Protein AF-A0A7K0MKS8-F1 (afdb_monomer_lite)

Radius of gyration: 18.64 Å; chains: 1; bounding box: 38×32×43 Å

Sequence (70 aa):
MSLSSPDTYIIGPTNQEILLPEPEHSPVYYTLISVDDHLVEPPNMFDGRLPKALQDQAPRLIVNERGHQV

Secondary structure (DSSP, 8-state):
---PPP------STTTTTSPPPPPP----S----S---PPPPTTTTTTTS-GGGGGGS----B-TTS-B-

Structure (mmCIF, N/CA/C/O backbone):
data_AF-A0A7K0MKS8-F1
#
_entry.id   AF-A0A7K0MKS8-F1
#
loop_
_atom_site.group_PDB
_atom_site.id
_atom_site.type_symbol
_atom_site.label_atom_id
_atom_site.label_alt_id
_atom_site.label_comp_id
_atom_site.label_asym_id
_atom_site.label_entity_id
_atom_site.label_seq_id
_atom_site.pdbx_PDB_ins_code
_atom_site.Cartn_x
_atom_site.Cartn_y
_atom_site.Cartn_z
_atom_site.occupancy
_atom_site.B_iso_or_equiv
_atom_site.auth_seq_id
_atom_site.auth_comp_id
_atom_site.auth_asym_id
_atom_site.auth_atom_id
_atom_site.pdbx_PDB_model_num
ATOM 1 N N . MET A 1 1 ? -17.206 22.935 -18.054 1.00 35.28 1 MET A N 1
ATOM 2 C CA . MET A 1 1 ? -17.509 22.109 -16.868 1.00 35.28 1 MET A CA 1
ATOM 3 C C . MET A 1 1 ? -16.179 21.692 -16.277 1.00 35.28 1 MET A C 1
ATOM 5 O O . MET A 1 1 ? -15.497 20.874 -16.874 1.00 35.28 1 MET A O 1
ATOM 9 N N . SER A 1 2 ? -15.758 22.372 -15.210 1.00 37.06 2 SER A N 1
ATOM 10 C CA . SER A 1 2 ? -14.530 22.037 -14.489 1.00 37.06 2 SER A CA 1
ATOM 11 C C . SER A 1 2 ? -14.825 20.791 -13.667 1.00 37.06 2 SER A C 1
ATOM 13 O O . SER A 1 2 ? -15.658 20.846 -12.763 1.00 37.06 2 SER A O 1
ATOM 15 N N . LEU A 1 3 ? -14.228 19.661 -14.033 1.00 40.81 3 LEU A N 1
ATOM 16 C CA . LEU A 1 3 ? -14.166 18.514 -13.143 1.00 40.81 3 LEU A CA 1
ATO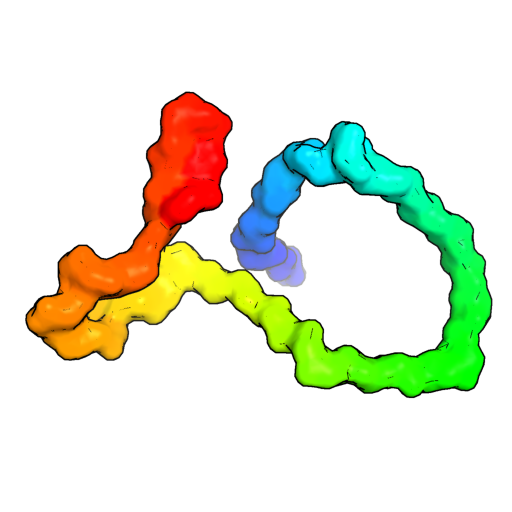M 17 C C . LEU A 1 3 ? -13.188 18.928 -12.045 1.00 40.81 3 LEU A C 1
ATOM 19 O O . LEU A 1 3 ? -11.983 18.969 -12.286 1.00 40.81 3 LEU A O 1
ATOM 23 N N . SER A 1 4 ? -13.700 19.324 -10.877 1.00 45.12 4 SER A N 1
ATOM 24 C CA . SER A 1 4 ? -12.863 19.366 -9.683 1.00 45.12 4 SER A CA 1
ATOM 25 C C . SER A 1 4 ? -12.262 17.975 -9.553 1.00 45.12 4 SER A C 1
ATOM 27 O O . SER A 1 4 ? -13.023 17.003 -9.479 1.00 45.12 4 SER A O 1
ATOM 29 N N . SER A 1 5 ? -10.932 17.868 -9.601 1.00 44.28 5 SER A N 1
ATOM 30 C CA . SER A 1 5 ? -10.266 16.617 -9.252 1.00 44.28 5 SER A CA 1
ATOM 31 C C . SER A 1 5 ? -10.892 16.112 -7.953 1.00 44.28 5 SER A C 1
ATOM 33 O O . SER A 1 5 ? -11.092 16.931 -7.050 1.00 44.28 5 SER A O 1
ATOM 35 N N . PRO A 1 6 ? -11.248 14.817 -7.844 1.00 43.94 6 PRO A N 1
ATOM 36 C CA . PRO A 1 6 ? -11.530 14.263 -6.528 1.00 43.94 6 PRO A CA 1
ATOM 37 C C . PRO A 1 6 ? -10.333 14.608 -5.644 1.00 43.94 6 PRO A C 1
ATOM 39 O O . PRO A 1 6 ? -9.221 14.693 -6.168 1.00 43.94 6 PRO A O 1
ATOM 42 N N . ASP A 1 7 ? -10.565 14.879 -4.362 1.00 47.44 7 ASP A N 1
ATOM 43 C CA . ASP A 1 7 ? -9.519 15.163 -3.381 1.00 47.44 7 ASP A CA 1
ATOM 44 C C . ASP A 1 7 ? -8.517 13.997 -3.357 1.00 47.44 7 ASP A C 1
ATOM 46 O O . ASP A 1 7 ? -8.625 13.060 -2.568 1.00 47.44 7 ASP A O 1
ATOM 50 N N . THR A 1 8 ? -7.568 13.996 -4.291 1.00 43.75 8 THR A N 1
ATOM 51 C CA . THR A 1 8 ? -6.472 13.048 -4.336 1.00 43.75 8 THR A CA 1
ATOM 52 C C . THR A 1 8 ? -5.663 13.381 -3.105 1.00 43.75 8 THR A C 1
ATOM 54 O O . THR A 1 8 ? -5.093 14.470 -3.022 1.00 43.75 8 THR A O 1
ATOM 57 N N . TYR A 1 9 ? -5.696 12.479 -2.126 1.00 52.06 9 TYR A N 1
ATOM 58 C CA . TYR A 1 9 ? -4.950 12.590 -0.885 1.00 52.06 9 TYR A CA 1
ATOM 59 C C . TYR A 1 9 ? -3.520 13.024 -1.206 1.00 52.06 9 TYR A C 1
ATOM 61 O O . TYR A 1 9 ? -2.743 12.267 -1.788 1.00 52.06 9 TYR A O 1
ATOM 69 N N . ILE A 1 10 ? -3.197 14.278 -0.880 1.00 49.78 10 ILE A N 1
ATOM 70 C CA . ILE A 1 10 ? -1.838 14.792 -0.978 1.00 49.78 10 ILE A CA 1
ATOM 71 C C . ILE A 1 10 ? -1.041 14.008 0.058 1.00 49.78 10 ILE A C 1
ATOM 73 O O . ILE A 1 10 ? -1.122 14.282 1.256 1.00 49.78 10 ILE A O 1
ATOM 77 N N . ILE A 1 11 ? -0.313 12.992 -0.403 1.00 52.03 11 ILE A N 1
ATOM 78 C CA . ILE A 1 11 ? 0.744 12.363 0.381 1.00 52.03 11 ILE A CA 1
ATOM 79 C C . ILE A 1 11 ? 1.691 13.514 0.727 1.00 52.03 11 ILE A C 1
ATOM 81 O O . ILE A 1 11 ? 2.173 14.205 -0.170 1.00 52.03 11 ILE A O 1
ATOM 85 N N . GLY A 1 12 ? 1.813 13.812 2.021 1.00 53.25 12 GLY A N 1
ATOM 86 C CA . GLY A 1 12 ? 2.444 15.033 2.518 1.00 53.25 12 GLY A CA 1
ATOM 87 C C . GLY A 1 12 ? 3.890 15.236 2.032 1.00 53.25 12 GLY A C 1
ATOM 88 O O . GLY A 1 12 ? 4.472 14.369 1.384 1.00 53.25 12 GLY A O 1
ATOM 89 N N . PRO A 1 13 ? 4.524 16.370 2.377 1.00 56.25 13 PRO A N 1
ATOM 90 C CA . PR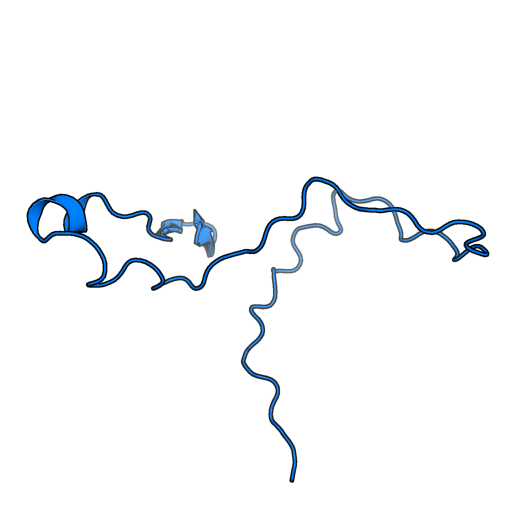O A 1 13 ? 5.850 16.776 1.877 1.00 56.25 13 PR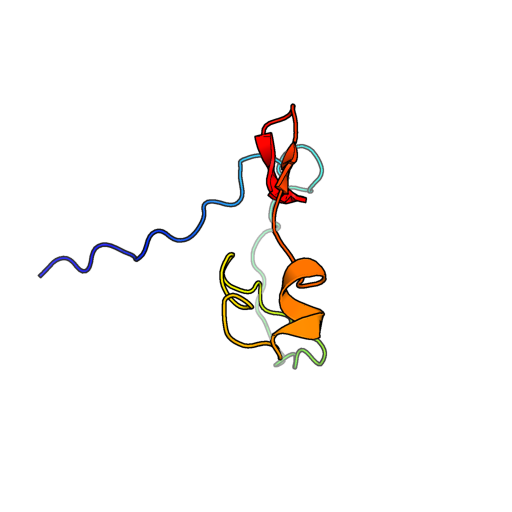O A CA 1
ATOM 91 C C . PRO A 1 13 ? 7.020 15.866 2.318 1.00 56.25 13 PRO A C 1
ATOM 93 O O . PRO A 1 13 ? 8.185 16.197 2.122 1.00 56.25 13 PRO A O 1
ATOM 96 N N . THR A 1 14 ? 6.734 14.725 2.937 1.00 55.56 14 THR A N 1
ATOM 97 C CA . THR A 1 14 ? 7.618 13.982 3.839 1.00 55.56 14 THR A CA 1
ATOM 98 C C . THR A 1 14 ? 8.746 13.202 3.172 1.00 55.56 14 THR A C 1
ATOM 100 O O . THR A 1 14 ? 9.602 12.684 3.881 1.00 55.56 14 THR A O 1
ATOM 103 N N . ASN A 1 15 ? 8.791 13.113 1.841 1.00 56.19 15 ASN A N 1
ATOM 104 C CA . ASN A 1 15 ? 9.738 12.215 1.170 1.00 56.19 15 ASN A CA 1
ATOM 105 C C . ASN A 1 15 ? 10.919 12.949 0.510 1.00 56.19 15 ASN A C 1
ATOM 107 O O . ASN A 1 15 ? 11.899 12.307 0.141 1.00 56.19 15 ASN A O 1
ATOM 111 N N . GLN A 1 16 ? 10.875 14.281 0.389 1.00 58.25 16 GLN A N 1
ATOM 112 C CA . GLN A 1 16 ? 11.936 15.044 -0.288 1.00 58.25 16 GLN A CA 1
ATOM 113 C C . GLN A 1 16 ? 13.268 15.058 0.477 1.00 58.25 16 GLN A C 1
ATOM 115 O O . GLN A 1 16 ? 14.317 15.205 -0.136 1.00 58.25 16 GLN A O 1
ATOM 120 N N . GLU A 1 17 ? 13.246 14.873 1.799 1.00 64.69 17 GLU A N 1
ATOM 121 C CA . GLU A 1 17 ? 14.465 14.841 2.623 1.00 64.69 17 GLU A CA 1
ATOM 122 C C . GLU A 1 17 ? 15.252 13.524 2.498 1.00 64.69 17 GLU A C 1
ATOM 124 O O . GLU A 1 17 ? 16.411 13.457 2.900 1.00 64.69 17 GLU A O 1
ATOM 129 N N . ILE A 1 18 ? 14.628 12.469 1.960 1.00 70.88 18 ILE A N 1
ATOM 130 C CA . ILE A 1 18 ? 15.166 11.097 1.974 1.00 70.88 18 ILE A CA 1
ATOM 131 C C . ILE A 1 18 ? 15.458 10.593 0.554 1.00 70.88 18 ILE A C 1
ATOM 133 O O . ILE A 1 18 ? 16.303 9.719 0.362 1.00 70.88 18 ILE A O 1
ATOM 137 N N . LEU A 1 19 ? 14.761 11.129 -0.450 1.00 80.69 19 LEU A N 1
ATOM 138 C CA . LEU A 1 19 ? 14.902 10.715 -1.841 1.00 80.69 19 LEU A CA 1
ATOM 139 C C . LEU A 1 19 ? 15.964 11.544 -2.574 1.00 80.69 19 LEU A C 1
ATOM 141 O O . LEU A 1 19 ? 16.159 12.728 -2.306 1.00 80.69 19 LEU A O 1
ATOM 145 N N . LEU A 1 20 ? 16.643 10.908 -3.530 1.00 85.12 20 LEU A N 1
ATOM 146 C CA . LEU A 1 20 ? 17.497 11.618 -4.481 1.00 85.12 20 LEU A CA 1
ATOM 147 C C . LEU A 1 20 ? 16.642 12.502 -5.410 1.00 85.12 20 LEU A C 1
ATOM 149 O O . LEU A 1 20 ? 15.457 12.216 -5.596 1.00 85.12 20 LEU A O 1
ATOM 153 N N . PRO A 1 21 ? 17.228 13.549 -6.022 1.00 85.00 21 PRO A N 1
ATOM 154 C CA . PRO A 1 21 ? 16.555 14.314 -7.065 1.00 85.00 21 PRO A CA 1
ATOM 155 C C . PRO A 1 21 ? 16.100 13.421 -8.225 1.00 85.00 21 PRO A C 1
ATOM 157 O O . PRO A 1 21 ? 16.777 12.445 -8.557 1.00 85.00 21 PRO A O 1
ATOM 160 N N . GLU A 1 22 ? 14.988 13.796 -8.860 1.00 83.50 22 GLU A N 1
ATOM 161 C CA . GLU A 1 22 ? 14.499 13.124 -10.067 1.00 83.50 22 GLU A CA 1
ATOM 162 C C . GLU A 1 22 ? 15.589 13.150 -11.159 1.00 83.50 22 GLU A C 1
ATOM 164 O O . GLU A 1 22 ? 16.150 14.219 -11.429 1.00 83.50 22 GLU A O 1
ATOM 169 N N . PRO A 1 23 ? 15.940 12.005 -11.769 1.00 88.00 23 PRO A N 1
ATOM 170 C CA . PRO A 1 23 ? 16.936 11.969 -12.831 1.00 88.00 23 PRO A CA 1
ATOM 171 C C . PRO A 1 23 ? 16.407 12.569 -14.144 1.00 88.00 23 PRO A C 1
ATOM 173 O O . PRO A 1 23 ? 15.208 12.597 -14.408 1.00 88.00 23 PRO A O 1
ATOM 176 N N . GLU A 1 24 ? 17.327 12.985 -15.019 1.00 93.56 24 GLU A N 1
ATOM 177 C CA . GLU A 1 24 ? 16.990 13.384 -16.391 1.00 93.56 24 GLU A CA 1
ATOM 178 C C . GLU A 1 24 ? 16.346 12.218 -17.162 1.00 93.56 24 GLU A C 1
ATOM 180 O O . GLU A 1 24 ? 16.840 11.083 -17.147 1.00 93.56 24 GLU A O 1
ATOM 185 N N . HIS A 1 25 ? 15.254 12.499 -17.879 1.00 89.94 25 HIS A N 1
ATOM 186 C CA . HIS A 1 25 ? 14.558 11.493 -18.678 1.00 89.94 25 HIS A CA 1
ATOM 187 C C . HIS A 1 25 ? 15.456 10.948 -19.798 1.00 89.94 25 HIS A C 1
ATOM 189 O O . HIS A 1 25 ? 16.130 11.695 -20.507 1.00 89.94 25 HIS A O 1
ATOM 195 N N . SER A 1 26 ? 15.406 9.632 -20.018 1.00 90.38 26 SER A N 1
ATOM 196 C CA . SER A 1 26 ? 16.127 8.956 -21.100 1.00 90.38 26 SER A CA 1
ATOM 197 C C . SER A 1 26 ? 15.167 8.185 -22.017 1.00 90.38 26 SER A C 1
ATOM 199 O O . SER A 1 26 ? 14.066 7.825 -21.591 1.00 90.38 26 SER A O 1
ATOM 201 N N . PRO A 1 27 ? 15.538 7.940 -23.289 1.00 95.12 27 PRO A N 1
ATOM 202 C CA . PRO A 1 27 ? 14.710 7.148 -24.191 1.00 95.12 27 PRO A CA 1
ATOM 203 C C . PRO A 1 27 ? 14.460 5.734 -23.649 1.00 95.12 27 PRO A C 1
ATOM 205 O O . PRO A 1 27 ? 15.397 5.020 -23.292 1.00 95.12 27 PRO A O 1
ATOM 208 N N . VAL A 1 28 ? 13.193 5.314 -23.634 1.00 92.31 28 VAL A N 1
ATOM 209 C CA . VAL A 1 28 ? 12.778 3.964 -23.229 1.00 92.31 28 VAL A CA 1
ATOM 210 C C . VAL A 1 28 ? 12.696 3.074 -24.468 1.00 92.31 28 VAL A C 1
ATOM 212 O O . VAL A 1 28 ? 11.875 3.309 -25.351 1.00 92.31 28 VAL A O 1
ATOM 215 N N . TYR A 1 29 ? 13.547 2.049 -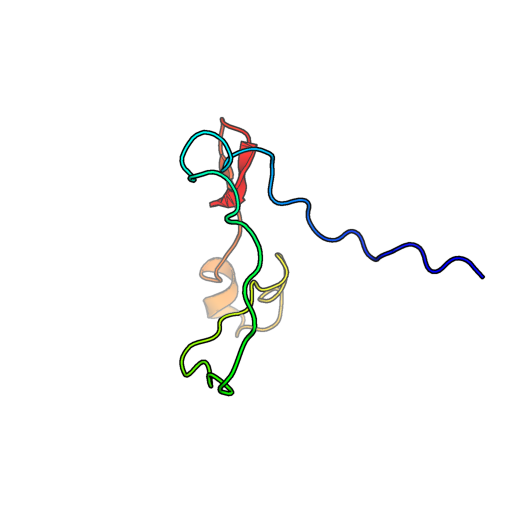24.541 1.00 95.62 29 TYR A N 1
ATOM 216 C CA . TYR A 1 29 ? 13.631 1.151 -25.705 1.00 95.62 29 TYR A CA 1
ATOM 217 C C . TYR A 1 29 ? 12.770 -0.108 -25.584 1.00 95.62 29 TYR A C 1
ATOM 219 O O . TYR A 1 29 ? 12.434 -0.726 -26.592 1.00 95.62 29 TYR A O 1
ATOM 227 N N . TYR A 1 30 ? 12.422 -0.496 -24.357 1.00 96.12 30 TYR A N 1
ATOM 228 C CA . TYR A 1 30 ? 11.724 -1.742 -24.067 1.00 96.12 30 TYR A CA 1
ATOM 229 C C . TYR A 1 30 ? 10.554 -1.493 -23.127 1.00 96.12 30 TYR A C 1
ATOM 231 O O . TYR A 1 30 ? 10.641 -0.679 -22.209 1.00 96.12 30 TYR A O 1
ATOM 239 N N . THR A 1 31 ? 9.472 -2.238 -23.330 1.00 94.75 31 THR A N 1
ATOM 240 C CA . THR A 1 31 ? 8.362 -2.274 -22.382 1.00 94.75 31 THR A CA 1
ATOM 241 C C . THR A 1 31 ? 8.761 -3.113 -21.176 1.00 94.75 31 THR A C 1
ATOM 243 O O . THR A 1 31 ? 9.057 -4.299 -21.307 1.00 94.75 31 THR A O 1
ATOM 246 N N . LEU A 1 32 ? 8.745 -2.495 -20.000 1.00 92.62 32 LEU A N 1
ATOM 247 C CA . LEU A 1 32 ? 8.843 -3.196 -18.727 1.00 92.62 32 LEU A CA 1
ATOM 248 C C . LEU A 1 32 ? 7.435 -3.570 -18.263 1.00 92.62 32 LEU A C 1
ATOM 250 O O . LEU A 1 32 ? 6.518 -2.753 -18.336 1.00 92.62 32 LEU A O 1
ATOM 254 N N . ILE A 1 33 ? 7.270 -4.804 -17.793 1.00 95.19 33 ILE A N 1
ATOM 255 C CA . ILE A 1 33 ? 6.023 -5.274 -17.189 1.00 95.19 33 ILE A CA 1
ATOM 256 C C . ILE A 1 33 ? 6.256 -5.325 -15.684 1.00 95.19 33 ILE A C 1
ATOM 258 O O . ILE A 1 33 ? 7.081 -6.114 -15.222 1.00 95.19 33 ILE A O 1
ATOM 262 N N . SER A 1 34 ? 5.544 -4.480 -14.933 1.00 94.12 34 SER A N 1
ATOM 263 C CA . SER A 1 34 ? 5.513 -4.612 -13.477 1.00 94.12 34 SER A CA 1
ATOM 264 C C . SER A 1 34 ? 4.793 -5.907 -13.122 1.00 94.12 34 SER A C 1
ATOM 266 O O . SER A 1 34 ? 3.685 -6.158 -13.598 1.00 94.12 34 SER A O 1
ATOM 268 N N . VAL A 1 35 ? 5.444 -6.741 -12.319 1.00 97.31 35 VAL A N 1
ATOM 269 C CA . VAL A 1 35 ? 4.867 -7.996 -11.815 1.00 97.31 35 VAL A CA 1
ATOM 270 C C . VAL A 1 35 ? 4.276 -7.838 -10.420 1.00 97.31 35 VAL A C 1
ATOM 272 O O . VAL A 1 35 ? 3.689 -8.786 -9.909 1.00 97.31 35 VAL A O 1
ATOM 275 N N . ASP A 1 36 ? 4.449 -6.665 -9.815 1.00 96.38 36 ASP A N 1
ATOM 276 C CA . ASP A 1 36 ? 4.068 -6.404 -8.436 1.00 96.38 36 ASP A CA 1
ATOM 277 C C . ASP A 1 36 ? 3.687 -4.932 -8.288 1.00 96.38 36 ASP A C 1
ATOM 279 O O . ASP A 1 36 ? 4.522 -4.070 -8.018 1.00 96.38 36 ASP A O 1
ATOM 283 N N . ASP A 1 37 ? 2.427 -4.638 -8.591 1.00 94.56 37 ASP A N 1
ATOM 284 C CA . ASP A 1 37 ? 1.860 -3.308 -8.419 1.00 94.56 37 ASP A CA 1
ATOM 285 C C . ASP A 1 37 ? 0.827 -3.348 -7.294 1.00 94.56 37 ASP A C 1
ATOM 287 O O . ASP A 1 37 ? 0.042 -4.295 -7.181 1.00 94.56 37 ASP A O 1
ATOM 291 N N . HIS A 1 38 ? 0.825 -2.311 -6.464 1.00 93.56 38 HIS A N 1
ATOM 292 C CA . HIS A 1 38 ? -0.072 -2.182 -5.324 1.00 93.56 38 HIS A CA 1
ATOM 293 C C . HIS A 1 38 ? -0.848 -0.875 -5.420 1.00 93.56 38 HIS A C 1
ATOM 295 O O . HIS A 1 38 ? -0.321 0.159 -5.824 1.00 93.56 38 HIS A O 1
ATOM 301 N N . LEU A 1 39 ? -2.106 -0.913 -4.988 1.00 91.44 39 LEU A N 1
ATOM 302 C CA . LEU A 1 39 ? -2.912 0.283 -4.786 1.00 91.44 39 LEU A CA 1
ATOM 303 C C . LEU A 1 39 ? -3.006 0.601 -3.295 1.00 91.44 39 LEU A C 1
ATOM 305 O O . LEU A 1 39 ? -2.856 -0.284 -2.458 1.00 91.44 39 LEU A O 1
ATOM 309 N N . VAL A 1 40 ? -3.284 1.863 -2.981 1.00 88.31 40 VAL A N 1
ATOM 310 C CA . VAL A 1 40 ? -3.643 2.291 -1.625 1.00 88.31 40 VAL A CA 1
ATOM 311 C C . VAL A 1 40 ? -5.162 2.369 -1.540 1.00 88.31 40 VAL A C 1
ATOM 313 O O . VAL A 1 40 ? -5.801 3.056 -2.342 1.00 88.31 40 VAL A O 1
ATOM 316 N N . GLU A 1 41 ? -5.755 1.653 -0.592 1.00 90.00 41 GLU A N 1
ATOM 317 C CA . GLU A 1 41 ? -7.201 1.604 -0.421 1.00 90.00 41 GLU A CA 1
ATOM 318 C C . GLU A 1 41 ? -7.762 2.887 0.217 1.00 90.00 41 GLU A C 1
ATOM 320 O O . GLU A 1 41 ? -7.085 3.558 1.001 1.00 90.00 41 GLU A O 1
ATOM 325 N N . PRO A 1 42 ? -9.032 3.238 -0.063 1.00 88.88 42 PRO A N 1
ATOM 326 C CA . PRO A 1 42 ? -9.711 4.305 0.661 1.00 88.88 42 PRO A CA 1
ATOM 327 C C . PRO A 1 42 ? -9.776 4.022 2.173 1.00 88.88 42 PRO A C 1
ATOM 329 O O . PRO A 1 42 ? -9.939 2.868 2.575 1.00 88.88 42 PRO A O 1
ATOM 332 N N . PRO A 1 43 ? -9.771 5.059 3.030 1.00 88.31 43 PRO A N 1
ATOM 333 C CA . PRO A 1 43 ? -9.712 4.901 4.489 1.00 88.31 43 PRO A CA 1
ATOM 334 C C . PRO A 1 43 ? -10.882 4.108 5.090 1.00 88.31 43 PRO A C 1
ATOM 336 O O . PRO A 1 43 ? -10.742 3.516 6.154 1.00 88.31 43 PRO A O 1
ATOM 339 N N . ASN A 1 44 ? -12.032 4.094 4.414 1.00 89.00 44 ASN A N 1
ATOM 340 C CA . ASN A 1 44 ? -13.261 3.421 4.834 1.00 89.00 44 ASN A CA 1
ATOM 341 C C . ASN A 1 44 ? -13.539 2.131 4.041 1.00 89.00 44 ASN A C 1
ATOM 343 O O . ASN A 1 44 ? -14.683 1.679 3.970 1.00 89.00 44 ASN A O 1
ATOM 347 N N . MET A 1 45 ? -12.521 1.544 3.397 1.00 93.38 45 MET A N 1
ATOM 348 C CA . MET A 1 45 ? -12.687 0.370 2.532 1.00 93.38 45 MET A CA 1
ATOM 349 C C . MET A 1 45 ? -13.390 -0.800 3.243 1.00 93.38 45 MET A C 1
ATOM 351 O O . MET A 1 45 ? -14.180 -1.502 2.608 1.00 93.38 45 MET A O 1
ATOM 355 N N . PHE A 1 46 ? -13.135 -0.995 4.541 1.00 94.56 46 PHE A N 1
ATOM 356 C CA . PHE A 1 46 ? -13.626 -2.144 5.311 1.00 94.56 46 PHE A CA 1
ATOM 357 C C . PHE A 1 46 ? -14.953 -1.904 6.054 1.00 94.56 46 PHE A C 1
ATOM 359 O O . PHE A 1 46 ? -15.593 -2.873 6.479 1.00 94.56 46 PHE A O 1
ATOM 366 N N . ASP A 1 47 ? -15.411 -0.655 6.157 1.00 93.00 47 ASP A N 1
ATOM 367 C CA . ASP A 1 47 ? -16.576 -0.275 6.961 1.00 93.00 47 ASP A CA 1
ATOM 368 C C . ASP A 1 47 ? -17.847 -1.001 6.505 1.00 93.00 47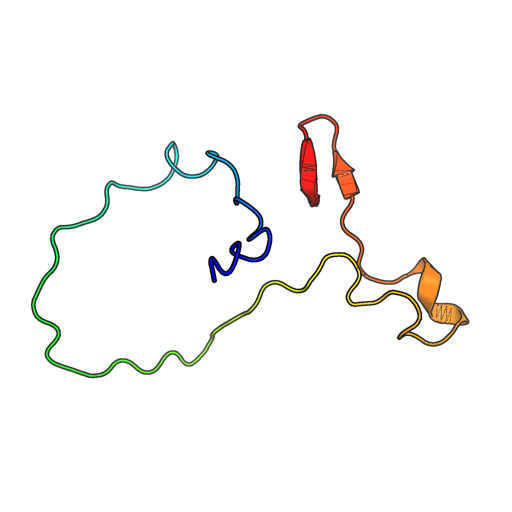 ASP A C 1
ATOM 370 O O . ASP A 1 47 ? -18.295 -0.879 5.362 1.00 93.00 47 ASP A O 1
ATOM 374 N N . GLY A 1 48 ? -18.441 -1.793 7.403 1.00 95.44 48 GLY A N 1
ATOM 375 C CA . GLY A 1 48 ? -19.680 -2.523 7.114 1.00 95.44 48 GLY A CA 1
ATOM 376 C C . GLY A 1 48 ? -19.533 -3.655 6.087 1.00 95.44 48 GLY A C 1
ATOM 377 O O . GLY A 1 48 ? -20.534 -4.278 5.740 1.00 95.44 48 GLY A O 1
ATOM 378 N N . ARG A 1 49 ? -18.312 -3.954 5.618 1.00 95.94 49 ARG A N 1
ATOM 379 C CA . ARG A 1 49 ? -18.052 -5.001 4.609 1.00 95.94 49 ARG A CA 1
ATOM 380 C C . ARG A 1 49 ? -17.589 -6.331 5.197 1.00 95.94 49 ARG A C 1
ATOM 382 O O . ARG A 1 49 ? -17.649 -7.348 4.513 1.00 95.94 49 ARG A O 1
ATOM 389 N N . LEU A 1 50 ? -17.166 -6.340 6.460 1.00 96.06 50 LEU A N 1
ATOM 390 C CA . LEU A 1 50 ? -16.813 -7.560 7.188 1.00 96.06 50 LEU A CA 1
ATOM 391 C C . LEU A 1 50 ? -18.014 -8.158 7.952 1.00 96.06 50 LEU A C 1
ATOM 393 O O . LEU A 1 50 ? -18.953 -7.443 8.317 1.00 96.06 50 LEU A O 1
ATOM 397 N N . PRO A 1 51 ? -18.002 -9.467 8.265 1.00 97.88 51 PRO A N 1
ATOM 398 C CA . PRO A 1 51 ? -18.938 -10.050 9.222 1.00 97.88 51 PRO A CA 1
ATOM 399 C C . PRO A 1 51 ? -18.936 -9.284 10.549 1.00 97.88 51 PRO A C 1
AT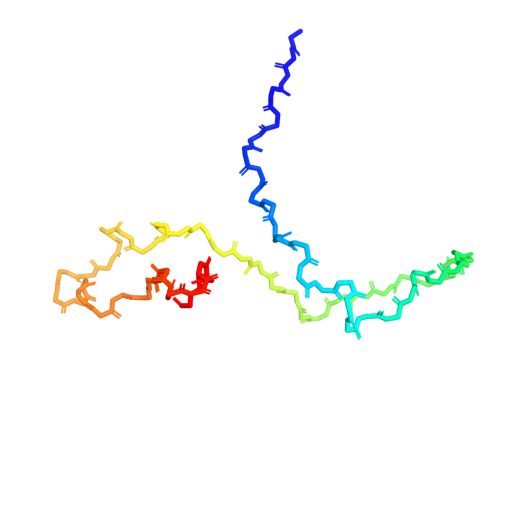OM 401 O O . PRO A 1 51 ? -17.883 -8.857 11.017 1.00 97.88 51 PRO A O 1
ATOM 404 N N . LYS A 1 52 ? -20.103 -9.160 11.194 1.00 96.94 52 LYS A N 1
ATOM 405 C CA . LYS A 1 52 ? -20.275 -8.343 12.411 1.00 96.94 52 LYS A CA 1
ATOM 406 C C . LYS A 1 52 ? -19.243 -8.639 13.508 1.00 96.94 52 LYS A C 1
ATOM 408 O O . LYS A 1 52 ? -18.769 -7.713 14.147 1.00 96.94 52 LYS A O 1
ATOM 413 N N . ALA A 1 53 ? -18.878 -9.906 13.699 1.00 97.69 53 ALA A N 1
ATOM 414 C CA . ALA A 1 53 ? -17.907 -10.321 14.714 1.00 97.69 53 ALA A CA 1
ATOM 415 C C . ALA A 1 53 ? -16.453 -9.879 14.433 1.00 97.69 53 ALA A C 1
ATOM 417 O O . ALA A 1 53 ? -15.618 -9.949 15.329 1.00 97.69 53 ALA A O 1
ATOM 418 N N . LEU A 1 54 ? -16.143 -9.453 13.204 1.00 97.19 54 LEU A N 1
ATOM 419 C CA . LEU A 1 54 ? -14.801 -9.051 12.769 1.00 97.19 54 LEU A CA 1
ATOM 420 C C . LEU A 1 54 ? -14.657 -7.538 12.573 1.00 97.19 54 LEU A C 1
ATOM 422 O O . LEU A 1 54 ? -13.555 -7.074 12.308 1.00 97.19 54 LEU A O 1
ATOM 426 N N . GLN A 1 55 ? -15.743 -6.772 12.704 1.00 95.00 55 GLN A N 1
ATOM 427 C CA . GLN A 1 55 ? -15.744 -5.326 12.452 1.00 95.00 55 GLN A CA 1
ATOM 428 C C . GLN A 1 55 ? -14.726 -4.588 13.330 1.00 95.00 55 GLN A C 1
ATOM 430 O O . GLN A 1 55 ? -13.931 -3.805 12.823 1.00 95.00 55 GLN A O 1
ATOM 435 N N . ASP A 1 56 ? -14.664 -4.926 14.619 1.00 94.81 56 ASP A N 1
ATOM 436 C CA . ASP A 1 56 ? -13.732 -4.296 15.566 1.00 94.81 56 ASP A CA 1
ATOM 437 C C . ASP A 1 56 ? -12.253 -4.644 15.297 1.00 94.81 56 ASP A C 1
ATOM 439 O O . ASP A 1 56 ? -11.356 -4.027 15.867 1.00 94.81 56 ASP A O 1
ATOM 443 N N . GLN A 1 57 ? -11.992 -5.635 14.437 1.00 95.19 57 GLN A N 1
ATOM 444 C CA . GLN A 1 57 ? -10.655 -6.094 14.043 1.00 95.19 57 GLN A CA 1
ATOM 445 C C . GLN A 1 57 ? -10.284 -5.679 12.611 1.00 95.19 57 GLN A C 1
ATOM 447 O O . GLN A 1 57 ? -9.241 -6.094 12.106 1.00 95.19 57 GLN A O 1
ATOM 452 N N . ALA A 1 58 ? -11.128 -4.891 11.938 1.00 94.94 58 ALA A N 1
ATOM 453 C CA . ALA A 1 58 ? -10.843 -4.404 10.597 1.00 94.94 58 ALA A CA 1
ATOM 454 C C . ALA A 1 58 ? -9.577 -3.521 10.574 1.00 94.94 58 ALA A C 1
ATOM 456 O O . ALA A 1 58 ? -9.332 -2.777 11.534 1.00 94.94 58 ALA A O 1
ATOM 457 N N . PRO A 1 59 ? -8.795 -3.538 9.476 1.00 93.50 59 PRO A N 1
ATOM 458 C CA . PRO A 1 59 ? -7.766 -2.532 9.248 1.00 93.50 59 PRO A CA 1
ATOM 459 C C . PRO A 1 59 ? -8.371 -1.125 9.277 1.00 93.50 59 PRO A C 1
ATOM 461 O O . PRO A 1 59 ? -9.445 -0.890 8.721 1.00 93.50 59 PRO A O 1
ATOM 464 N N . ARG A 1 60 ? -7.679 -0.192 9.932 1.00 89.19 60 ARG A N 1
ATOM 465 C CA . ARG A 1 60 ? -8.128 1.191 10.123 1.00 89.19 60 ARG A CA 1
ATOM 466 C C . ARG A 1 60 ? -6.935 2.133 10.139 1.00 89.19 60 ARG A C 1
ATOM 468 O O . ARG A 1 60 ? -5.907 1.779 10.703 1.00 89.19 60 ARG A O 1
ATOM 475 N N . LEU A 1 61 ? -7.111 3.329 9.585 1.00 88.88 61 LEU A N 1
ATOM 476 C CA . LEU A 1 61 ? -6.126 4.402 9.701 1.00 88.88 61 LEU A CA 1
ATOM 477 C C . LEU A 1 61 ? -6.326 5.152 11.019 1.00 88.88 61 LEU A C 1
ATOM 479 O O . LEU A 1 61 ? -7.428 5.621 11.315 1.00 88.88 61 LEU A O 1
ATOM 483 N N . ILE A 1 62 ? -5.258 5.299 11.799 1.00 88.50 62 ILE A N 1
ATOM 484 C CA . ILE A 1 62 ? -5.235 6.075 13.041 1.00 88.50 62 ILE A CA 1
ATOM 485 C C . ILE A 1 62 ? -4.275 7.249 12.864 1.00 88.50 62 ILE A C 1
ATOM 487 O O . ILE A 1 62 ? -3.127 7.072 12.470 1.00 88.50 62 ILE A O 1
ATOM 491 N N . VAL A 1 63 ? -4.730 8.464 13.177 1.00 87.06 63 VAL A N 1
ATOM 492 C CA . VAL A 1 63 ? -3.848 9.638 13.185 1.00 87.06 63 VAL A CA 1
ATOM 493 C C . VAL A 1 63 ? -3.082 9.674 14.503 1.00 87.06 63 VAL A C 1
ATOM 495 O O . VAL A 1 63 ? -3.686 9.719 15.575 1.00 87.06 63 VAL A O 1
ATOM 498 N N . ASN A 1 64 ? -1.754 9.651 14.434 1.00 86.94 64 ASN A N 1
ATOM 499 C CA . ASN A 1 64 ? -0.896 9.756 15.611 1.00 86.94 64 ASN A CA 1
ATOM 500 C C . ASN A 1 64 ? -0.626 11.221 16.009 1.00 86.94 64 ASN A C 1
ATOM 502 O O . ASN A 1 64 ? -1.018 12.163 15.323 1.00 86.94 64 ASN A O 1
ATOM 506 N N . GLU A 1 65 ? 0.105 11.419 17.106 1.00 91.75 65 GLU A N 1
ATOM 507 C CA . GLU A 1 65 ? 0.436 12.746 17.658 1.00 91.75 65 GLU A CA 1
ATOM 508 C C . GLU A 1 65 ? 1.229 13.648 16.697 1.00 91.75 65 GLU A C 1
ATOM 510 O O . GLU A 1 65 ? 1.238 14.867 16.846 1.00 91.75 65 GLU A O 1
ATOM 515 N N . ARG A 1 66 ? 1.889 13.059 15.694 1.00 82.94 66 ARG A N 1
ATOM 516 C CA . ARG A 1 66 ? 2.655 13.766 14.659 1.00 82.94 66 ARG A CA 1
ATOM 517 C C . ARG A 1 66 ? 1.820 14.076 13.414 1.00 82.94 66 ARG A C 1
ATOM 519 O O . ARG A 1 66 ? 2.354 14.616 12.451 1.00 82.94 66 ARG A O 1
ATOM 526 N N . GLY A 1 67 ? 0.536 13.722 13.414 1.00 81.31 67 GLY A N 1
ATOM 527 C CA . GLY A 1 67 ? -0.363 13.897 12.276 1.00 81.31 67 GLY A CA 1
ATOM 528 C C . GLY A 1 67 ? -0.216 12.836 11.182 1.00 81.31 67 GLY A C 1
ATOM 529 O O . GLY A 1 67 ? -0.795 13.004 10.113 1.00 81.31 67 GLY A O 1
ATOM 530 N N . HIS A 1 68 ? 0.536 11.751 11.408 1.00 82.56 68 HIS A N 1
ATOM 531 C CA . HIS A 1 68 ? 0.663 10.669 10.425 1.00 82.56 68 HIS A CA 1
ATOM 532 C C . HIS A 1 68 ? -0.483 9.667 10.559 1.00 82.56 68 HIS A C 1
ATOM 534 O O . HIS A 1 68 ? -0.908 9.372 11.676 1.00 82.56 68 HIS A O 1
ATOM 540 N N . GLN A 1 69 ? -0.917 9.107 9.432 1.00 83.94 69 GLN A N 1
ATOM 541 C CA . GLN A 1 69 ? -1.830 7.965 9.392 1.00 83.94 69 GLN A CA 1
ATOM 542 C C . GLN A 1 69 ? -1.018 6.670 9.503 1.00 83.94 69 GLN A C 1
ATOM 544 O O . GLN A 1 69 ? -0.078 6.470 8.731 1.00 83.94 69 GLN A O 1
ATOM 549 N N . VAL A 1 70 ? -1.359 5.835 10.485 1.00 76.75 70 VAL A N 1
ATOM 550 C CA . VAL A 1 70 ? -0.760 4.514 10.743 1.00 76.75 70 VAL A CA 1
ATOM 551 C C . VAL A 1 70 ? -1.815 3.426 10.835 1.00 76.75 70 VAL A C 1
ATOM 553 O O . VAL A 1 70 ? -2.982 3.770 11.145 1.00 76.75 70 VAL A O 1
#

pLDDT: mean 80.68, std 18.92, range [35.28, 97.88]

Foldseek 3Di:
DDPPPDPPPPPDPPCPVPDDDDDDDDDDDDDDDDPDDDDDDDQCNCPPVDDPVCNVVDDHWDQDPVRDTD